Protein AF-R5P3I3-F1 (afdb_monomer_lite)

Radius of gyration: 17.07 Å; chains: 1; bounding box: 30×46×53 Å

Sequence (93 aa):
MEIEEIKEMSEINESTVYWKLTDYEHQNQVIKRVGCKSYQMENGKWVRIGLSIGYFYPDAPEFDCYEEIPEEDALELLKQNDKSIRNIKSTEA

Foldseek 3Di:
DPPVVVVVVVPPVQDWWWKQFQDPVRHLFIWIDRRPWIFGDDPNDTDTDDDDCLCPDPPHPSPPRIDTDDPVVSVVSVVVVVVVVVVVVPPDD

Secondary structure (DSSP, 8-state):
--SHHHHHTT-----EEEEEE-SSSSTT-EEEEETTEEEEEETTEEEEEPPPGGGG-TTSTTTT-EEEE-HHHHHHHHHHHHHHHHHHTTS--

pLDDT: mean 77.81, std 16.34, range [40.69, 94.25]

Structure (mmCIF, N/CA/C/O backbone):
data_AF-R5P3I3-F1
#
_entry.id   AF-R5P3I3-F1
#
loop_
_atom_site.group_PDB
_atom_site.id
_atom_site.type_symbol
_atom_site.label_atom_id
_atom_site.label_alt_id
_atom_site.label_comp_id
_atom_site.label_asym_id
_atom_site.label_entity_id
_atom_site.label_seq_id
_atom_site.pdbx_PDB_ins_code
_atom_site.Cartn_x
_atom_site.Cartn_y
_atom_site.Cartn_z
_atom_site.occupancy
_atom_site.B_iso_or_equiv
_atom_site.auth_seq_id
_atom_site.auth_comp_id
_atom_site.auth_asym_id
_atom_site.auth_atom_id
_atom_site.pdbx_PDB_model_num
ATOM 1 N N . MET A 1 1 ? -5.063 34.810 -18.369 1.00 53.44 1 MET A N 1
ATOM 2 C CA . MET A 1 1 ? -6.150 33.835 -18.165 1.00 53.44 1 MET A CA 1
ATOM 3 C C . MET A 1 1 ? -5.566 32.542 -18.693 1.00 53.44 1 MET A C 1
ATOM 5 O O . MET A 1 1 ? -5.643 32.329 -19.882 1.00 53.44 1 MET A O 1
ATOM 9 N N . GLU A 1 2 ? -4.722 31.886 -17.893 1.00 55.50 2 GLU A N 1
ATOM 10 C CA . GLU A 1 2 ? -3.802 30.837 -18.401 1.00 55.50 2 GLU A CA 1
ATOM 11 C C . GLU A 1 2 ? -3.160 30.005 -17.272 1.00 55.50 2 GLU A C 1
ATOM 13 O O . GLU A 1 2 ? -2.670 28.912 -17.517 1.00 55.50 2 GLU A O 1
ATOM 18 N N . ILE A 1 3 ? -3.162 30.489 -16.020 1.00 56.81 3 ILE A N 1
ATOM 19 C CA . ILE A 1 3 ? -2.552 29.766 -14.886 1.00 56.81 3 ILE A CA 1
ATOM 20 C C . ILE A 1 3 ? -3.560 28.836 -14.185 1.00 56.81 3 ILE A C 1
ATOM 22 O O . ILE A 1 3 ? -3.168 27.808 -13.640 1.00 56.81 3 ILE A O 1
ATOM 26 N N . GLU A 1 4 ? -4.855 29.161 -14.209 1.00 53.12 4 GLU A N 1
ATOM 27 C CA . GLU A 1 4 ? -5.893 28.364 -13.534 1.00 53.12 4 GLU A CA 1
ATOM 28 C C . GLU A 1 4 ? -6.235 27.077 -14.309 1.00 53.12 4 GLU A C 1
ATOM 30 O O . GLU A 1 4 ? -6.318 26.013 -13.701 1.00 53.12 4 GLU A O 1
ATOM 35 N N . GLU A 1 5 ? -6.267 27.124 -15.646 1.00 51.81 5 GLU A N 1
ATOM 36 C CA . GLU A 1 5 ? -6.529 25.951 -16.505 1.00 51.81 5 GLU A CA 1
ATOM 37 C C . GLU A 1 5 ? -5.434 24.868 -16.415 1.00 51.81 5 GLU A C 1
ATOM 39 O O . GLU A 1 5 ? -5.725 23.674 -16.486 1.00 51.81 5 GLU A O 1
ATOM 44 N N . ILE A 1 6 ? -4.170 25.247 -16.178 1.00 54.78 6 ILE A N 1
ATOM 45 C CA . ILE A 1 6 ? -3.062 24.284 -16.012 1.00 54.78 6 ILE A CA 1
ATOM 46 C C . ILE A 1 6 ? -3.192 23.517 -14.685 1.00 54.78 6 ILE A C 1
ATOM 48 O O . ILE A 1 6 ? -2.758 22.368 -14.579 1.00 54.78 6 ILE A O 1
ATOM 52 N N . LYS A 1 7 ? -3.813 24.128 -13.670 1.00 51.91 7 LYS A N 1
ATOM 53 C CA . LYS A 1 7 ? -4.057 23.486 -12.376 1.00 51.91 7 LYS A CA 1
ATOM 54 C C . LYS A 1 7 ? -5.177 22.448 -12.482 1.00 51.91 7 LYS A C 1
ATOM 56 O O . LYS A 1 7 ? -4.990 21.336 -11.995 1.00 51.91 7 LYS A O 1
ATOM 61 N N . GLU A 1 8 ? -6.253 22.777 -13.198 1.00 50.66 8 GLU A N 1
ATOM 62 C CA . GLU A 1 8 ? -7.380 21.872 -13.489 1.00 50.66 8 GLU A CA 1
ATOM 63 C C . GLU A 1 8 ? -6.966 20.667 -14.353 1.00 50.66 8 GLU A C 1
ATOM 65 O O . GLU A 1 8 ? -7.389 19.547 -14.089 1.00 50.66 8 GLU A O 1
ATOM 70 N N . MET A 1 9 ? -6.052 20.833 -15.319 1.00 49.75 9 MET A N 1
ATOM 71 C CA . MET A 1 9 ? -5.516 19.702 -16.098 1.00 49.75 9 MET A CA 1
ATOM 72 C C . MET A 1 9 ? -4.498 18.835 -15.337 1.00 49.75 9 MET A C 1
ATOM 74 O O . MET A 1 9 ? -4.179 17.741 -15.799 1.00 49.75 9 MET A O 1
ATOM 78 N N . SER A 1 10 ? -3.969 19.302 -14.197 1.00 50.81 10 SER A N 1
ATOM 79 C CA . SER A 1 10 ? -3.075 18.520 -13.325 1.00 50.81 10 SER A CA 1
ATOM 80 C C . SER A 1 10 ? -3.827 17.617 -12.343 1.00 50.81 10 SER A C 1
ATOM 8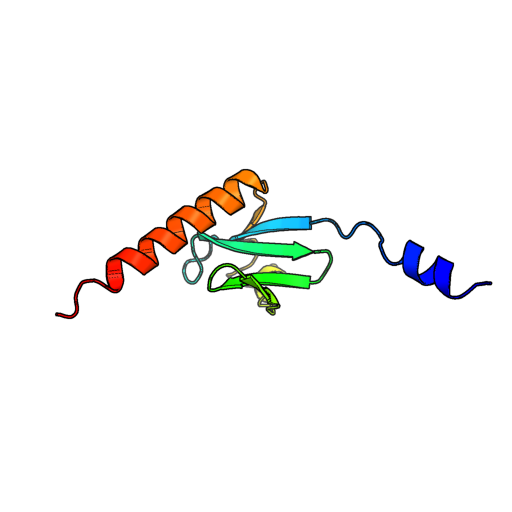2 O O . SER A 1 10 ? -3.235 16.684 -11.803 1.00 50.81 10 SER A O 1
ATOM 84 N N . GLU A 1 11 ? -5.144 17.813 -12.209 1.00 51.50 11 GLU A N 1
ATOM 85 C CA . GLU A 1 11 ? -6.088 16.808 -11.704 1.00 51.50 11 GLU A CA 1
ATOM 86 C C . GLU A 1 11 ? -6.365 15.753 -12.787 1.00 51.50 11 GLU A C 1
ATOM 88 O O . GLU A 1 11 ? -7.492 15.301 -12.985 1.00 51.50 11 GLU A O 1
ATOM 93 N N . ILE A 1 12 ? -5.306 15.339 -13.500 1.00 57.09 12 ILE A N 1
ATOM 94 C CA . ILE A 1 12 ? -5.268 14.057 -14.196 1.00 57.09 12 ILE A CA 1
ATOM 95 C C . ILE A 1 12 ? -5.728 13.069 -13.147 1.00 57.09 12 ILE A C 1
ATOM 97 O O . ILE A 1 12 ? -5.028 12.893 -12.157 1.00 57.09 12 ILE A O 1
ATOM 101 N N . ASN A 1 13 ? -6.927 12.534 -13.343 1.00 59.09 13 ASN A N 1
ATOM 102 C CA . ASN A 1 13 ? -7.630 11.616 -12.468 1.00 59.09 13 ASN A CA 1
ATOM 103 C C . ASN A 1 13 ? -6.635 10.542 -11.990 1.00 59.09 13 ASN A C 1
ATOM 105 O O . ASN A 1 13 ? -6.404 9.563 -12.699 1.00 59.09 13 ASN A O 1
ATOM 109 N N . GLU A 1 14 ? -5.929 10.793 -10.876 1.00 71.38 14 GLU A N 1
ATOM 110 C CA . GLU A 1 14 ? -4.785 9.978 -10.474 1.00 71.38 14 GLU A CA 1
ATOM 111 C C . GLU A 1 14 ? -5.388 8.619 -10.129 1.00 71.38 14 GLU A C 1
ATOM 113 O O . GLU A 1 14 ? -6.114 8.503 -9.136 1.00 71.38 14 GLU A O 1
ATOM 118 N N . SER A 1 15 ? -5.150 7.615 -10.983 1.00 84.12 15 SER A N 1
ATOM 119 C CA . SER A 1 15 ? -5.739 6.289 -10.824 1.00 84.12 15 SER A CA 1
ATOM 120 C C . SER A 1 15 ? -5.500 5.819 -9.398 1.00 84.12 15 SER A C 1
ATOM 122 O O . SER A 1 15 ? -4.356 5.744 -8.934 1.00 84.12 15 SER A O 1
ATOM 124 N N . THR A 1 16 ? -6.602 5.589 -8.688 1.00 90.19 16 THR A N 1
ATOM 125 C CA . THR A 1 16 ? -6.566 5.105 -7.318 1.00 90.19 16 THR A CA 1
ATOM 126 C C . THR A 1 16 ? -6.685 3.596 -7.354 1.00 90.19 16 THR A C 1
ATOM 128 O O . THR A 1 16 ? -7.663 3.073 -7.880 1.00 90.19 16 THR A O 1
ATOM 131 N N . VAL A 1 17 ? -5.693 2.914 -6.793 1.00 93.25 17 VAL A N 1
ATOM 132 C CA . VAL A 1 17 ? -5.685 1.454 -6.646 1.00 93.25 17 VAL A CA 1
ATOM 133 C C . VAL A 1 17 ? -5.374 1.091 -5.202 1.00 93.25 17 VAL A C 1
ATOM 135 O O . VAL A 1 17 ? -4.719 1.854 -4.483 1.00 93.25 17 VAL A O 1
ATOM 138 N N . TYR A 1 18 ? -5.861 -0.064 -4.764 1.00 94.25 18 TYR A N 1
ATOM 139 C CA . TYR A 1 18 ? -5.629 -0.573 -3.420 1.00 94.25 18 TYR A CA 1
ATOM 140 C C . TYR A 1 18 ? -4.829 -1.858 -3.514 1.00 94.25 18 TYR A C 1
ATOM 142 O O . TYR A 1 18 ? -5.191 -2.774 -4.242 1.00 94.25 18 TYR A O 1
ATOM 150 N N . TRP A 1 19 ? -3.727 -1.911 -2.781 1.00 93.69 19 TRP A N 1
ATOM 151 C CA . TRP A 1 19 ? -2.858 -3.071 -2.717 1.00 93.69 19 TRP A CA 1
ATOM 152 C C . TRP A 1 19 ? -2.965 -3.711 -1.347 1.00 93.69 19 TRP A C 1
ATOM 154 O O . TRP A 1 19 ? -2.833 -3.037 -0.326 1.00 93.69 19 TRP A O 1
ATOM 164 N N . LYS A 1 20 ? -3.171 -5.019 -1.327 1.00 93.38 20 LYS A N 1
ATOM 165 C CA . LYS A 1 20 ? -3.008 -5.856 -0.150 1.00 93.38 20 LYS A CA 1
ATOM 166 C C . LYS A 1 20 ? -1.612 -6.451 -0.186 1.00 93.38 20 LYS A C 1
ATOM 168 O O . LYS A 1 20 ? -1.289 -7.188 -1.109 1.00 93.38 20 LYS A O 1
ATOM 173 N N . LEU A 1 21 ? -0.801 -6.150 0.817 1.00 91.25 21 LEU A N 1
ATOM 174 C CA . LEU A 1 21 ? 0.523 -6.745 0.941 1.00 91.25 21 LEU A CA 1
ATOM 175 C C . LEU A 1 21 ? 0.409 -8.214 1.372 1.00 91.25 21 LEU A C 1
ATOM 177 O O . LEU A 1 21 ? -0.402 -8.568 2.242 1.00 91.25 21 LEU A O 1
ATOM 181 N N . THR A 1 22 ? 1.189 -9.069 0.715 1.00 88.19 22 THR A N 1
ATOM 182 C CA . THR A 1 22 ? 1.178 -10.528 0.903 1.00 88.19 22 THR A CA 1
ATOM 183 C C . THR A 1 22 ? 2.502 -11.068 1.438 1.00 88.19 22 THR A C 1
ATOM 185 O O . THR A 1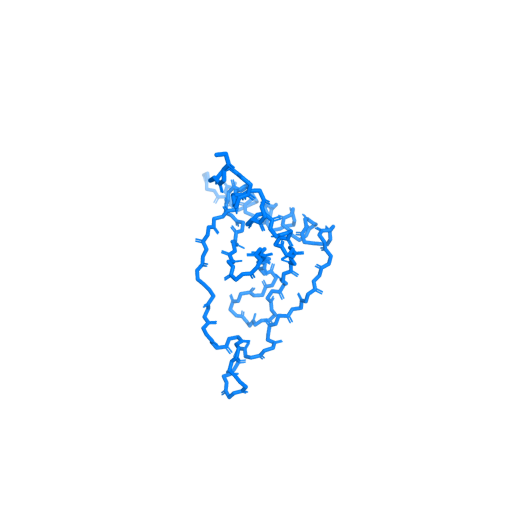 22 ? 2.597 -12.266 1.709 1.00 88.19 22 THR A O 1
ATOM 188 N N . ASP A 1 23 ? 3.497 -10.202 1.640 1.00 85.88 23 ASP A N 1
ATOM 189 C CA . ASP A 1 23 ? 4.753 -10.562 2.283 1.00 85.88 23 ASP A CA 1
ATOM 190 C C . ASP A 1 23 ? 4.544 -10.944 3.756 1.00 85.88 23 ASP A C 1
ATOM 192 O O . ASP A 1 23 ? 3.551 -10.597 4.400 1.00 85.88 23 ASP A O 1
ATOM 196 N N . TYR A 1 24 ? 5.504 -11.695 4.293 1.00 81.12 24 TYR A N 1
ATOM 197 C CA . TYR A 1 24 ? 5.419 -12.240 5.645 1.00 81.12 24 TYR A CA 1
ATOM 198 C C . TYR A 1 24 ? 5.407 -11.152 6.730 1.00 81.12 24 TYR A C 1
ATOM 200 O O . TYR A 1 24 ? 4.792 -11.339 7.778 1.00 81.12 24 TYR A O 1
ATOM 208 N N . GLU A 1 25 ? 6.079 -10.023 6.495 1.00 80.06 25 GLU A N 1
ATOM 209 C CA . GLU A 1 25 ? 6.223 -8.957 7.491 1.00 80.06 25 GLU A CA 1
ATOM 210 C C . GLU A 1 25 ? 4.996 -8.034 7.545 1.00 80.06 25 GLU A C 1
ATOM 212 O O . GLU A 1 25 ? 4.614 -7.590 8.628 1.00 80.06 25 GLU A O 1
ATOM 217 N N . HIS A 1 26 ? 4.345 -7.785 6.405 1.00 80.38 26 HIS A N 1
ATOM 218 C CA . HIS A 1 26 ? 3.239 -6.830 6.266 1.00 80.38 26 HIS A CA 1
ATOM 219 C C . HIS A 1 26 ? 1.921 -7.490 5.831 1.00 80.38 26 HIS A C 1
ATOM 221 O O . HIS A 1 26 ? 1.043 -6.843 5.253 1.00 80.38 26 HIS A O 1
ATOM 227 N N . GLN A 1 27 ? 1.751 -8.782 6.118 1.00 79.00 27 GLN A N 1
ATOM 228 C CA . GLN A 1 27 ? 0.607 -9.566 5.664 1.00 79.00 27 GLN A CA 1
ATOM 229 C C . GLN A 1 27 ? -0.744 -8.908 6.013 1.00 79.00 27 GLN A C 1
ATOM 231 O O . GLN A 1 27 ? -1.024 -8.582 7.168 1.00 79.00 27 GLN A O 1
ATOM 236 N N . ASN A 1 28 ? -1.625 -8.775 5.014 1.00 80.50 28 ASN A N 1
ATOM 237 C CA . ASN A 1 28 ? -2.955 -8.143 5.116 1.00 80.50 28 ASN A CA 1
ATOM 238 C C . ASN A 1 28 ? -2.941 -6.630 5.395 1.00 80.50 28 ASN A C 1
ATOM 240 O O . ASN A 1 28 ? -3.976 -6.051 5.748 1.00 80.50 28 ASN A O 1
ATOM 244 N N . GLN A 1 29 ? -1.799 -5.968 5.223 1.00 88.56 29 GLN A N 1
ATOM 245 C CA . GLN A 1 29 ? -1.737 -4.516 5.230 1.00 88.56 29 GLN A CA 1
ATOM 246 C C . GLN A 1 29 ? -2.295 -3.960 3.917 1.00 88.56 29 GLN A C 1
ATOM 248 O O . GLN A 1 29 ? -1.951 -4.419 2.830 1.00 88.56 29 GLN A O 1
ATOM 253 N N . VAL A 1 30 ? -3.158 -2.950 4.024 1.00 92.94 30 VAL A N 1
ATOM 254 C CA . VAL A 1 30 ? -3.757 -2.274 2.869 1.00 92.94 30 VAL A CA 1
ATOM 255 C C . VAL A 1 30 ? -3.001 -0.983 2.586 1.00 92.94 30 VAL A C 1
ATOM 257 O O . VAL A 1 30 ? -2.896 -0.106 3.450 1.00 92.94 30 VAL A O 1
ATOM 260 N N . ILE A 1 31 ? -2.523 -0.851 1.354 1.00 93.88 31 ILE A N 1
ATOM 261 C CA . ILE A 1 31 ? -1.874 0.338 0.821 1.00 93.88 31 ILE A CA 1
ATOM 262 C C . ILE A 1 31 ? -2.788 0.970 -0.218 1.00 93.88 31 ILE A C 1
ATOM 264 O O . ILE A 1 31 ? -3.121 0.361 -1.230 1.00 93.88 31 ILE A O 1
ATOM 268 N N . LYS A 1 32 ? -3.166 2.226 0.002 1.00 94.25 32 LYS A N 1
ATOM 269 C CA . LYS A 1 32 ? -3.834 3.035 -1.014 1.00 94.25 32 LYS A CA 1
ATOM 270 C C . LYS A 1 32 ? -2.778 3.700 -1.881 1.00 94.25 32 LYS A C 1
ATOM 272 O O . LYS A 1 32 ? -1.903 4.396 -1.365 1.00 94.25 32 LYS A O 1
ATOM 277 N N . ARG A 1 33 ? -2.876 3.542 -3.195 1.00 92.75 33 ARG A N 1
ATOM 278 C CA . ARG A 1 33 ? -2.030 4.236 -4.163 1.00 92.75 33 ARG A CA 1
ATOM 279 C C . ARG A 1 33 ? -2.846 5.241 -4.953 1.00 92.75 33 ARG A C 1
ATOM 281 O O . ARG A 1 33 ? -3.927 4.919 -5.424 1.00 92.75 33 ARG A O 1
ATOM 288 N N . VAL A 1 34 ? -2.317 6.451 -5.088 1.00 91.81 34 VAL A N 1
ATOM 289 C CA . VAL A 1 34 ? -2.883 7.529 -5.909 1.00 91.81 34 VAL A CA 1
ATOM 290 C C . VAL A 1 34 ? -1.755 8.004 -6.817 1.00 91.81 34 VAL A C 1
ATOM 292 O O . VAL A 1 34 ? -0.807 8.645 -6.353 1.00 91.81 34 VAL A O 1
ATOM 295 N N . GLY A 1 35 ? -1.781 7.563 -8.078 1.00 88.19 35 GLY A N 1
ATOM 296 C CA . GLY A 1 35 ? -0.652 7.723 -8.996 1.00 88.19 35 GLY A CA 1
ATOM 297 C C . GLY A 1 35 ? 0.645 7.110 -8.438 1.00 88.19 35 GLY A C 1
ATOM 298 O O . GLY A 1 35 ? 0.729 5.920 -8.120 1.00 88.19 35 GLY A O 1
ATOM 299 N N . CYS A 1 36 ? 1.683 7.934 -8.277 1.00 84.69 36 CYS A N 1
ATOM 300 C CA . CYS A 1 36 ? 2.982 7.508 -7.732 1.00 84.69 36 CYS A CA 1
ATOM 301 C C . CYS A 1 36 ? 3.072 7.589 -6.197 1.00 84.69 36 CYS A C 1
ATOM 303 O O . CYS A 1 36 ? 4.131 7.325 -5.630 1.00 84.69 36 CYS A O 1
ATOM 305 N N . LYS A 1 37 ? 2.001 8.008 -5.515 1.00 90.50 37 LYS A N 1
ATOM 306 C CA . LYS A 1 37 ? 1.985 8.210 -4.062 1.00 90.50 37 LYS A CA 1
ATOM 307 C C . LYS A 1 37 ? 1.350 7.003 -3.377 1.00 90.50 37 LYS A C 1
ATOM 309 O O . LYS A 1 37 ? 0.330 6.503 -3.846 1.00 90.50 37 LYS A O 1
ATOM 314 N N . SER A 1 38 ? 1.916 6.599 -2.246 1.00 92.69 38 SER A N 1
ATOM 315 C CA . SER A 1 38 ? 1.414 5.494 -1.427 1.00 92.69 38 SER A CA 1
ATOM 316 C C . SER A 1 38 ? 0.990 5.990 -0.049 1.00 92.69 38 SER A C 1
ATOM 318 O O . SER A 1 38 ? 1.600 6.901 0.518 1.00 92.69 38 SER A O 1
ATOM 320 N N . TYR A 1 39 ? -0.065 5.384 0.484 1.00 93.56 39 TYR A N 1
ATOM 321 C CA . TYR A 1 39 ? -0.664 5.739 1.761 1.00 93.56 39 TYR A CA 1
ATOM 322 C C . TYR A 1 39 ? -1.040 4.483 2.539 1.00 93.56 39 TYR A C 1
ATOM 324 O O . TYR A 1 39 ? -1.550 3.522 1.966 1.00 93.56 39 TYR A O 1
ATOM 332 N N . GLN A 1 40 ? -0.847 4.521 3.851 1.00 91.50 40 GLN A N 1
ATOM 333 C CA . GLN A 1 40 ? -1.278 3.484 4.782 1.00 91.50 40 GLN A CA 1
ATOM 334 C C . GLN A 1 40 ? -2.362 4.040 5.703 1.00 91.50 40 GLN A C 1
ATOM 336 O O . GLN A 1 40 ? -2.367 5.230 6.020 1.00 91.50 40 GLN A O 1
ATOM 341 N N . MET A 1 41 ? -3.305 3.195 6.111 1.00 88.81 41 MET A N 1
ATOM 342 C CA . MET A 1 41 ? -4.318 3.584 7.086 1.00 88.81 41 MET A CA 1
ATOM 343 C C . MET A 1 41 ? -3.744 3.498 8.503 1.00 88.81 41 MET A C 1
ATOM 345 O O . MET A 1 41 ? -3.425 2.412 8.979 1.00 88.81 41 MET A O 1
ATOM 349 N N . GLU A 1 42 ? -3.686 4.629 9.197 1.00 86.31 42 GLU A N 1
ATOM 350 C CA . GLU A 1 42 ? -3.294 4.721 10.601 1.00 86.31 42 GLU A CA 1
ATOM 351 C C . GLU A 1 42 ? -4.353 5.511 11.377 1.00 86.31 42 GLU A C 1
ATOM 353 O O . GLU A 1 42 ? -4.678 6.648 11.031 1.00 86.31 42 GLU A O 1
ATOM 358 N N . ASN A 1 43 ? -4.916 4.921 12.437 1.00 82.75 43 ASN A N 1
ATOM 359 C CA . ASN A 1 43 ? -5.934 5.559 13.288 1.00 82.75 43 ASN A CA 1
ATOM 360 C C . ASN A 1 43 ? -7.111 6.178 12.498 1.00 82.75 43 ASN A C 1
ATOM 362 O O . ASN A 1 43 ? -7.577 7.279 12.806 1.00 82.75 43 ASN A O 1
ATOM 366 N N . GLY A 1 44 ? -7.567 5.491 11.445 1.00 83.88 44 GLY A N 1
ATOM 367 C CA . GLY A 1 44 ? -8.666 5.946 10.588 1.00 83.88 44 GLY A CA 1
ATOM 368 C C . GLY A 1 44 ? -8.306 7.083 9.624 1.00 83.88 44 GLY A C 1
ATOM 369 O O . GLY A 1 44 ? -9.206 7.706 9.061 1.00 83.88 44 GLY A O 1
ATOM 370 N N . LYS A 1 45 ? -7.014 7.377 9.431 1.00 88.19 45 LYS A N 1
ATOM 371 C CA . LYS A 1 45 ? -6.523 8.368 8.467 1.00 88.19 45 LYS A CA 1
ATOM 372 C C . LYS A 1 45 ? -5.524 7.740 7.502 1.00 88.19 45 LYS A C 1
ATOM 374 O O . LYS A 1 45 ? -4.678 6.950 7.901 1.00 88.19 45 LYS A O 1
ATOM 379 N N . TRP A 1 46 ? -5.583 8.149 6.238 1.00 91.06 46 TRP A N 1
ATOM 380 C CA . TRP A 1 46 ? -4.567 7.801 5.247 1.00 91.06 46 TRP A CA 1
ATOM 381 C C . TRP A 1 46 ? -3.319 8.661 5.455 1.00 91.06 46 TRP A C 1
ATOM 383 O O . TRP A 1 46 ? -3.344 9.870 5.221 1.00 91.06 46 TRP A O 1
ATOM 393 N N . VAL A 1 47 ? -2.229 8.038 5.890 1.00 91.75 47 VAL A N 1
ATOM 394 C CA . VAL A 1 47 ? -0.928 8.676 6.109 1.00 91.75 47 VAL A CA 1
ATOM 395 C C . VAL A 1 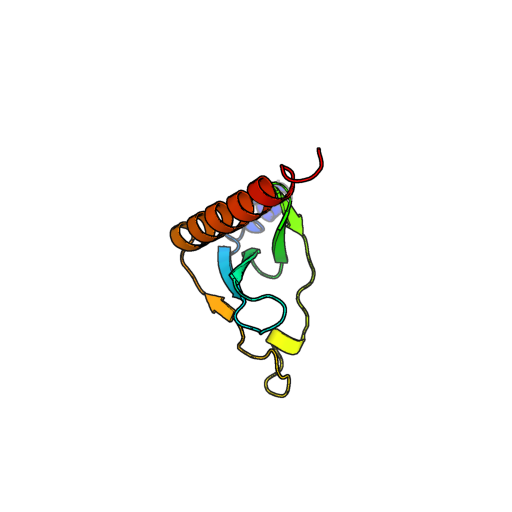47 ? -0.015 8.348 4.937 1.00 91.75 47 VAL A C 1
ATOM 397 O O . VAL A 1 47 ? 0.057 7.204 4.495 1.00 91.75 47 VAL A O 1
ATOM 400 N N . ARG A 1 48 ? 0.658 9.365 4.387 1.00 93.38 48 ARG A N 1
ATOM 401 C CA . ARG A 1 48 ? 1.582 9.188 3.260 1.00 93.38 48 ARG A CA 1
ATOM 402 C C . ARG A 1 48 ? 2.812 8.411 3.717 1.00 93.38 48 ARG A C 1
ATOM 404 O O . ARG A 1 48 ? 3.476 8.836 4.657 1.00 93.38 48 ARG A O 1
ATOM 411 N N . ILE A 1 49 ? 3.150 7.353 2.989 1.00 91.06 49 ILE A N 1
ATOM 412 C CA . ILE A 1 49 ? 4.315 6.512 3.267 1.00 91.06 49 ILE A CA 1
ATOM 413 C C . ILE A 1 49 ? 5.186 6.335 2.020 1.00 91.06 49 ILE A C 1
ATOM 415 O O . ILE A 1 49 ? 4.737 6.534 0.888 1.00 91.06 49 ILE A O 1
ATOM 419 N N . GLY A 1 50 ? 6.443 5.953 2.233 1.00 88.69 50 GLY A N 1
ATOM 420 C CA . GLY A 1 50 ? 7.263 5.345 1.188 1.00 88.69 50 GLY A CA 1
ATOM 421 C C . GLY A 1 50 ? 7.035 3.836 1.174 1.00 88.69 50 GLY A C 1
ATOM 422 O O . GLY A 1 50 ? 6.972 3.226 2.237 1.00 88.69 50 GLY A O 1
ATOM 423 N N . LEU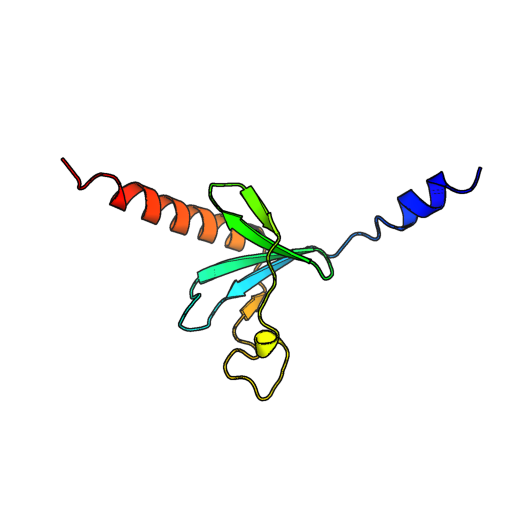 A 1 51 ? 6.921 3.239 -0.013 1.00 84.69 51 LEU A N 1
ATOM 424 C CA . LEU A 1 51 ? 7.053 1.789 -0.169 1.00 84.69 51 LEU A CA 1
ATOM 425 C C . LEU A 1 51 ? 8.520 1.448 -0.415 1.00 84.69 51 LEU A C 1
ATOM 427 O O . LEU A 1 51 ? 9.225 2.207 -1.086 1.00 84.69 51 LEU A O 1
ATOM 431 N N . SER A 1 52 ? 8.965 0.306 0.109 1.00 81.50 52 SER A N 1
ATOM 432 C CA . SER A 1 52 ? 10.287 -0.219 -0.226 1.00 81.50 52 SER A CA 1
ATOM 433 C C . SER A 1 52 ? 10.393 -0.420 -1.736 1.00 81.50 52 SER A C 1
ATOM 435 O O . SER A 1 52 ? 9.444 -0.856 -2.390 1.00 81.50 52 SER A O 1
ATOM 437 N N . ILE A 1 53 ? 11.562 -0.125 -2.298 1.00 78.75 53 ILE A N 1
ATOM 438 C CA . ILE A 1 53 ? 11.817 -0.365 -3.718 1.00 78.75 53 ILE A CA 1
ATOM 439 C C . ILE A 1 53 ? 11.784 -1.862 -4.070 1.00 78.75 53 ILE A C 1
ATOM 441 O O . ILE A 1 53 ? 11.554 -2.193 -5.229 1.00 78.75 53 ILE A O 1
ATOM 445 N N . GLY A 1 54 ? 11.968 -2.753 -3.085 1.00 80.81 54 GLY A N 1
ATOM 446 C CA . GLY A 1 54 ? 11.965 -4.210 -3.270 1.00 80.81 54 GLY A CA 1
ATOM 447 C C . GLY A 1 54 ? 10.684 -4.742 -3.915 1.00 80.81 54 GLY A C 1
ATOM 448 O O . GLY A 1 54 ? 10.751 -5.610 -4.773 1.00 80.81 54 GLY A O 1
ATOM 449 N N . TYR A 1 55 ? 9.534 -4.114 -3.658 1.00 81.06 55 TYR A N 1
ATOM 450 C CA . TYR A 1 55 ? 8.268 -4.483 -4.308 1.00 81.06 55 TYR A CA 1
ATOM 451 C C . TYR A 1 55 ? 8.266 -4.300 -5.838 1.00 81.06 55 TYR A C 1
ATOM 453 O O . TYR A 1 55 ? 7.366 -4.791 -6.514 1.00 81.06 55 TYR A O 1
ATOM 461 N N . PHE A 1 56 ? 9.254 -3.593 -6.397 1.00 82.19 56 PHE A N 1
ATOM 462 C CA . PHE A 1 56 ? 9.326 -3.239 -7.817 1.00 82.19 56 PHE A CA 1
ATOM 463 C C . PHE A 1 56 ? 10.534 -3.833 -8.551 1.00 82.19 56 PHE A C 1
ATOM 465 O O . PHE A 1 56 ? 10.591 -3.742 -9.777 1.00 82.19 56 PHE A O 1
ATOM 472 N N . TYR A 1 57 ? 11.500 -4.417 -7.837 1.00 84.06 57 TYR A N 1
ATOM 473 C CA . TYR A 1 57 ? 12.701 -5.000 -8.436 1.00 84.06 57 TYR A CA 1
ATOM 474 C C . TYR A 1 57 ? 12.576 -6.525 -8.522 1.00 84.06 57 TYR A C 1
ATOM 476 O O . TYR A 1 57 ? 12.518 -7.144 -7.470 1.00 84.06 57 TYR A O 1
ATOM 484 N N . PRO A 1 58 ? 12.606 -7.143 -9.720 1.00 85.25 58 PRO A N 1
ATOM 485 C CA . PRO A 1 58 ? 12.402 -8.588 -9.903 1.00 85.25 58 PRO A CA 1
ATOM 486 C C . PRO A 1 58 ? 13.302 -9.498 -9.060 1.00 85.25 58 PRO A C 1
ATOM 488 O O . PRO A 1 58 ? 12.929 -10.623 -8.748 1.00 85.25 58 PRO A O 1
ATOM 491 N N . ASP A 1 59 ? 14.494 -9.015 -8.717 1.00 87.50 59 ASP A N 1
ATOM 492 C CA . ASP A 1 59 ? 15.491 -9.752 -7.941 1.00 87.50 59 ASP A CA 1
ATOM 493 C C . ASP A 1 59 ? 15.305 -9.625 -6.416 1.00 87.50 59 ASP A C 1
ATOM 495 O O . ASP A 1 59 ? 16.056 -10.231 -5.650 1.00 87.50 59 ASP A O 1
ATOM 499 N N . ALA A 1 60 ? 14.348 -8.815 -5.957 1.00 85.31 60 ALA A N 1
ATOM 500 C CA . ALA A 1 60 ? 14.066 -8.620 -4.541 1.00 85.31 60 ALA A CA 1
ATOM 501 C C . ALA A 1 60 ? 13.034 -9.644 -4.029 1.00 85.31 60 ALA A C 1
ATOM 503 O O . ALA A 1 60 ? 12.108 -10.005 -4.756 1.00 85.31 60 ALA A O 1
ATOM 504 N N . PRO A 1 61 ? 13.154 -10.107 -2.772 1.00 82.00 61 PRO A N 1
ATOM 505 C CA . PRO A 1 61 ? 12.238 -11.098 -2.212 1.00 82.00 61 PRO A CA 1
ATOM 506 C C . PRO A 1 61 ? 10.802 -10.579 -2.054 1.00 82.00 61 PRO A C 1
ATOM 508 O O . PRO A 1 61 ? 9.873 -11.379 -2.039 1.00 82.00 61 PRO A O 1
ATOM 511 N N . GLU A 1 62 ? 10.613 -9.262 -1.954 1.00 81.06 62 GLU A N 1
ATOM 512 C CA . GLU A 1 62 ? 9.304 -8.611 -1.841 1.00 81.06 62 GLU A CA 1
ATOM 513 C C . GLU A 1 62 ? 8.662 -8.315 -3.206 1.00 81.06 62 GLU A C 1
ATOM 515 O O . GLU A 1 62 ? 7.554 -7.772 -3.266 1.00 81.06 62 GLU A O 1
ATOM 520 N N . PHE A 1 63 ? 9.343 -8.634 -4.311 1.00 82.81 63 PHE A N 1
ATOM 521 C CA . PHE A 1 63 ? 8.805 -8.417 -5.648 1.00 82.81 63 PHE A CA 1
ATOM 522 C C . PHE A 1 63 ? 7.485 -9.165 -5.826 1.00 82.81 63 PHE A C 1
ATOM 524 O O . PHE A 1 63 ? 7.378 -10.341 -5.480 1.00 82.81 63 PHE A O 1
ATOM 531 N N . ASP A 1 64 ? 6.479 -8.468 -6.359 1.00 82.19 64 ASP A N 1
ATOM 532 C CA . ASP A 1 64 ? 5.136 -9.016 -6.599 1.00 82.19 64 ASP A CA 1
ATOM 533 C C . ASP A 1 64 ? 4.406 -9.508 -5.328 1.00 82.19 64 ASP A C 1
ATOM 535 O O . ASP A 1 64 ? 3.355 -10.140 -5.402 1.00 82.19 64 ASP A O 1
ATOM 539 N N . CYS A 1 65 ? 4.912 -9.177 -4.132 1.00 88.69 65 CYS A N 1
ATOM 540 C CA . CYS A 1 65 ? 4.263 -9.488 -2.854 1.00 88.69 65 CYS A CA 1
ATOM 541 C C . CYS A 1 65 ? 3.133 -8.497 -2.522 1.00 88.69 65 CYS A C 1
ATOM 543 O O . CYS A 1 65 ? 3.034 -7.958 -1.415 1.00 88.69 65 CYS A O 1
ATOM 545 N N . TYR A 1 66 ? 2.279 -8.232 -3.506 1.00 89.44 66 TYR A N 1
ATOM 546 C CA . TYR A 1 66 ? 1.075 -7.433 -3.363 1.00 89.44 66 TYR A CA 1
ATOM 547 C C . TYR A 1 66 ? -0.014 -7.932 -4.311 1.00 89.44 66 TYR A C 1
ATOM 549 O O . TYR A 1 66 ? 0.246 -8.378 -5.421 1.00 89.44 66 TYR A O 1
ATOM 557 N N . GLU A 1 67 ? -1.257 -7.821 -3.870 1.00 91.94 67 GLU A N 1
ATOM 558 C CA . GLU A 1 67 ? -2.441 -8.119 -4.666 1.00 91.94 67 GLU A CA 1
ATOM 559 C C . GLU A 1 67 ? -3.243 -6.831 -4.840 1.00 91.94 67 GLU A C 1
ATOM 561 O O . GLU A 1 67 ? -3.542 -6.144 -3.859 1.00 91.94 67 GLU A O 1
ATOM 566 N N . GLU A 1 68 ? -3.579 -6.476 -6.081 1.00 93.00 68 GLU A N 1
ATOM 567 C CA . GLU A 1 68 ? -4.524 -5.389 -6.327 1.00 93.00 68 GLU A CA 1
ATOM 568 C C . GLU A 1 68 ? -5.940 -5.863 -6.002 1.00 93.00 68 GLU A C 1
ATOM 570 O O . GLU A 1 68 ? -6.419 -6.856 -6.547 1.00 93.00 68 GLU A O 1
ATOM 575 N N . ILE A 1 69 ? -6.601 -5.141 -5.102 1.00 93.81 69 ILE A 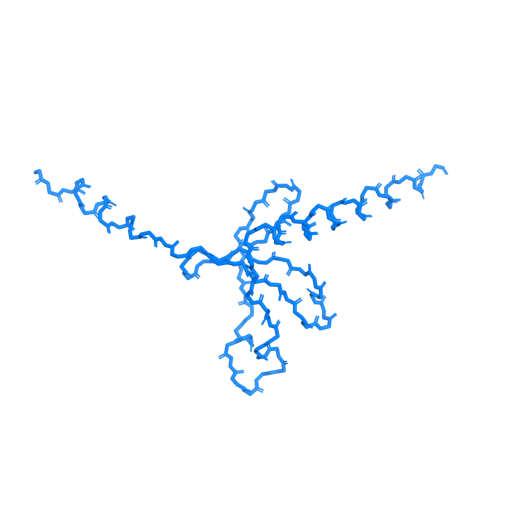N 1
ATOM 576 C CA . ILE A 1 69 ? -7.938 -5.456 -4.604 1.00 93.81 69 ILE A CA 1
ATOM 577 C C . ILE A 1 69 ? -8.891 -4.283 -4.868 1.00 93.81 69 ILE A C 1
ATOM 579 O O . ILE A 1 69 ? -8.451 -3.128 -4.942 1.00 93.81 69 ILE A O 1
ATOM 583 N N . PRO A 1 70 ? -10.205 -4.535 -5.000 1.00 93.12 70 PRO A N 1
ATOM 584 C CA . PRO A 1 70 ? -11.181 -3.463 -5.125 1.00 93.12 70 PRO A CA 1
ATOM 585 C C . PRO A 1 70 ? -11.284 -2.647 -3.827 1.00 93.12 70 PRO A C 1
ATOM 587 O O . PRO A 1 70 ? -10.919 -3.093 -2.736 1.00 93.12 70 PRO A O 1
ATOM 590 N N . GLU A 1 71 ? -11.807 -1.423 -3.939 1.00 91.69 71 GLU A N 1
ATOM 591 C CA . GLU A 1 71 ? -11.960 -0.519 -2.791 1.00 91.69 71 GLU A CA 1
ATOM 592 C C . GLU A 1 71 ? -12.824 -1.126 -1.677 1.00 91.69 71 GLU A C 1
ATOM 594 O O . GLU A 1 71 ? -12.529 -0.944 -0.496 1.00 91.69 71 GLU A O 1
ATOM 599 N N . GLU A 1 72 ? -13.879 -1.857 -2.040 1.00 91.50 72 GLU A N 1
ATOM 600 C CA . GLU A 1 72 ? -14.772 -2.506 -1.079 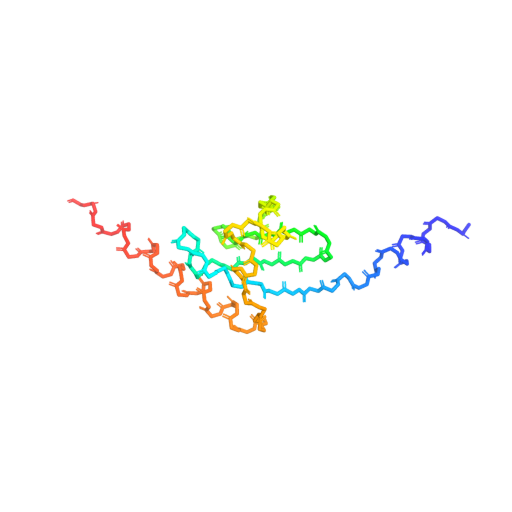1.00 91.50 72 GLU A CA 1
ATOM 601 C C . GLU A 1 72 ? -14.021 -3.507 -0.188 1.00 91.50 72 GLU A C 1
ATOM 603 O O . GLU A 1 72 ? -14.049 -3.357 1.038 1.00 91.50 72 GLU A O 1
ATOM 608 N N . ASP A 1 73 ? -13.247 -4.418 -0.784 1.00 91.38 73 ASP A N 1
ATOM 609 C CA . ASP A 1 73 ? -12.426 -5.405 -0.073 1.00 91.38 73 ASP A CA 1
ATOM 610 C C . ASP A 1 73 ? -11.369 -4.723 0.804 1.00 91.38 73 ASP A C 1
ATOM 612 O O . ASP A 1 73 ? -11.132 -5.117 1.951 1.00 91.38 73 ASP A O 1
ATOM 616 N N . ALA A 1 74 ? -10.761 -3.644 0.300 1.00 91.19 74 ALA A N 1
ATOM 617 C CA . ALA A 1 74 ? -9.786 -2.858 1.046 1.00 91.19 74 ALA A CA 1
ATOM 618 C C . ALA A 1 74 ? -10.409 -2.268 2.322 1.00 91.19 74 ALA A C 1
ATOM 620 O O . ALA A 1 74 ? -9.829 -2.345 3.409 1.00 91.19 74 ALA A O 1
ATOM 621 N N . LEU A 1 75 ? -11.618 -1.712 2.216 1.00 89.06 75 LEU A N 1
ATOM 622 C CA . LEU A 1 75 ? -12.357 -1.172 3.355 1.00 89.06 75 LEU A CA 1
ATOM 623 C C . LEU A 1 75 ? -12.796 -2.268 4.334 1.00 89.06 75 LEU A C 1
ATOM 625 O O . LEU A 1 75 ? -12.829 -2.020 5.543 1.00 89.06 75 LEU A O 1
ATOM 629 N N . GLU A 1 76 ? -13.133 -3.465 3.856 1.00 89.25 76 GLU A N 1
ATOM 630 C CA . GLU A 1 76 ? -13.448 -4.604 4.720 1.00 89.25 76 GLU A CA 1
ATOM 631 C C . GLU A 1 76 ? -12.232 -5.077 5.526 1.00 89.25 76 GLU A C 1
ATOM 633 O O . GLU A 1 76 ? -12.337 -5.219 6.750 1.00 89.25 76 GLU A O 1
ATOM 638 N N . LEU A 1 77 ? -11.067 -5.223 4.889 1.00 87.44 77 LEU A N 1
ATOM 639 C CA . LEU A 1 77 ? -9.811 -5.587 5.558 1.00 87.44 77 LEU A CA 1
ATOM 640 C C . LEU A 1 77 ? -9.415 -4.559 6.624 1.00 87.44 77 LEU A C 1
ATOM 642 O O . LEU A 1 77 ? -9.056 -4.916 7.748 1.00 87.44 77 LEU A O 1
ATOM 646 N N . LEU A 1 78 ? -9.560 -3.266 6.324 1.00 87.50 78 LEU A N 1
ATOM 647 C CA . LEU A 1 78 ? -9.293 -2.201 7.292 1.00 87.50 78 LEU A CA 1
ATOM 648 C C . LEU A 1 78 ? -10.221 -2.271 8.514 1.00 87.50 78 LEU A C 1
ATOM 650 O O . LEU A 1 78 ? -9.768 -2.076 9.644 1.00 87.50 78 LEU A O 1
ATOM 654 N N . LYS A 1 79 ? -11.506 -2.599 8.321 1.00 84.44 79 LYS A N 1
ATOM 655 C CA . LYS A 1 79 ? -12.455 -2.804 9.431 1.00 84.44 79 LYS A CA 1
ATOM 656 C C . LYS A 1 79 ? -12.087 -4.018 10.286 1.00 84.44 79 LYS A C 1
ATOM 658 O O . LYS A 1 79 ? -12.335 -3.994 11.491 1.00 84.44 79 LYS A O 1
ATOM 663 N N . GLN A 1 80 ? -11.545 -5.079 9.689 1.00 78.31 80 GLN A N 1
ATOM 664 C CA . GLN A 1 80 ? -11.080 -6.260 10.422 1.00 78.31 80 GLN A CA 1
ATOM 665 C C . GLN A 1 80 ? -9.838 -5.930 11.262 1.00 78.31 80 GLN A C 1
ATOM 667 O O . GLN A 1 80 ? -9.816 -6.223 12.459 1.00 78.31 80 GLN A O 1
ATOM 672 N N . ASN A 1 81 ? -8.865 -5.228 10.677 1.00 70.75 81 ASN A N 1
ATOM 673 C CA . ASN A 1 81 ? -7.628 -4.843 11.359 1.00 70.75 81 ASN A CA 1
ATOM 674 C C . ASN A 1 81 ? -7.873 -3.858 12.519 1.00 70.75 81 ASN A C 1
ATOM 676 O O . ASN A 1 81 ? -7.275 -4.001 13.584 1.00 70.75 81 ASN A O 1
ATOM 680 N N . ASP A 1 82 ? -8.802 -2.907 12.372 1.00 63.09 82 ASP A N 1
ATOM 681 C CA . ASP A 1 82 ? -9.154 -1.962 13.444 1.00 63.09 82 ASP A CA 1
ATOM 682 C C . ASP A 1 82 ? -9.835 -2.651 14.645 1.00 63.09 82 ASP A C 1
ATOM 684 O O . ASP A 1 82 ? -9.569 -2.317 15.803 1.00 63.09 82 ASP A O 1
ATOM 688 N N . LYS A 1 83 ? -10.665 -3.675 14.396 1.00 56.03 83 LYS A N 1
ATOM 689 C CA . LYS A 1 83 ? -11.288 -4.480 15.463 1.00 56.03 83 LYS A CA 1
ATOM 690 C C . LYS A 1 83 ? -10.251 -5.261 16.270 1.00 56.03 83 LYS A C 1
ATOM 692 O O . LYS A 1 83 ? -10.376 -5.330 17.492 1.00 56.03 83 LYS A O 1
ATOM 697 N N . SER A 1 84 ? -9.214 -5.781 15.614 1.00 52.72 84 SER A N 1
ATOM 698 C CA . SER A 1 84 ? -8.117 -6.475 16.295 1.00 52.72 84 SER A CA 1
ATOM 699 C C . SER A 1 84 ? -7.375 -5.562 17.276 1.00 52.72 84 SER A C 1
ATOM 701 O O . SER A 1 84 ? -7.067 -6.010 18.373 1.00 52.72 84 SER A O 1
ATOM 703 N N . ILE A 1 85 ? -7.178 -4.274 16.958 1.00 52.47 85 ILE A N 1
ATOM 704 C CA . ILE A 1 85 ? -6.524 -3.297 17.856 1.00 52.47 85 ILE A CA 1
ATOM 705 C C . ILE A 1 85 ? -7.383 -2.983 19.095 1.00 52.47 85 ILE A C 1
ATOM 707 O O . ILE A 1 85 ? -6.857 -2.818 20.199 1.00 52.47 85 ILE A O 1
ATOM 711 N N . ARG A 1 86 ? -8.713 -2.906 18.946 1.00 50.59 86 ARG A N 1
ATOM 712 C CA . ARG A 1 86 ? -9.620 -2.581 20.065 1.00 50.59 86 ARG A CA 1
ATOM 713 C C . ARG A 1 86 ? -9.675 -3.684 21.120 1.00 50.59 86 ARG A C 1
ATOM 715 O O . ARG A 1 86 ? -9.801 -3.370 22.299 1.00 50.59 86 ARG A O 1
ATOM 722 N N . ASN A 1 87 ? -9.520 -4.947 20.725 1.00 47.41 87 ASN A N 1
ATOM 723 C CA . ASN A 1 87 ? -9.572 -6.079 21.652 1.00 47.41 87 ASN A CA 1
ATOM 724 C C . ASN A 1 87 ? -8.307 -6.248 22.517 1.00 47.41 87 ASN A C 1
ATOM 726 O O . ASN A 1 87 ? -8.369 -6.933 23.534 1.00 47.41 87 ASN A O 1
ATOM 730 N N . ILE A 1 88 ? -7.180 -5.619 22.164 1.00 51.91 88 ILE A N 1
ATOM 731 C CA . ILE A 1 88 ? -5.921 -5.734 22.929 1.00 51.91 88 ILE A CA 1
ATOM 732 C C . ILE A 1 88 ? -5.860 -4.715 24.076 1.00 51.91 88 ILE A C 1
ATOM 734 O O . ILE A 1 88 ? -5.296 -4.996 25.127 1.00 51.91 88 ILE A O 1
ATOM 738 N N . LYS A 1 89 ? -6.501 -3.546 23.924 1.00 50.03 89 LYS A N 1
ATOM 739 C CA . LYS A 1 89 ? -6.496 -2.472 24.939 1.00 50.03 89 LYS A CA 1
ATOM 740 C C . LYS A 1 89 ? -7.414 -2.715 26.149 1.00 50.03 89 LYS A C 1
ATOM 742 O O . LYS A 1 89 ? -7.510 -1.844 27.007 1.00 50.03 89 LYS A O 1
ATOM 747 N N . SER A 1 90 ? -8.097 -3.857 26.234 1.00 47.59 90 SER A N 1
ATOM 748 C CA . SER A 1 90 ? -8.998 -4.188 27.354 1.00 47.59 90 SER A CA 1
ATOM 749 C C . SER A 1 90 ? -8.428 -5.206 28.349 1.00 47.59 90 SER A C 1
ATOM 751 O O . SER A 1 90 ? -9.146 -5.597 29.264 1.00 47.59 90 SER A O 1
ATOM 753 N N . THR A 1 91 ? -7.162 -5.619 28.211 1.00 47.31 91 THR A N 1
ATOM 754 C CA . THR A 1 91 ? -6.510 -6.567 29.140 1.00 47.31 91 THR A CA 1
ATOM 755 C C . THR A 1 91 ? -5.329 -5.924 29.870 1.00 47.31 91 THR A C 1
ATOM 757 O O . THR A 1 91 ? -4.254 -6.500 29.953 1.00 47.31 91 THR A O 1
ATOM 760 N N . GLU A 1 92 ? -5.516 -4.718 30.397 1.00 50.25 92 GLU A N 1
ATOM 761 C CA . GLU A 1 92 ? -4.675 -4.179 31.471 1.00 50.25 92 GLU A CA 1
ATOM 762 C C . GLU A 1 92 ? -5.616 -3.507 32.480 1.00 50.25 92 GLU A C 1
ATOM 764 O O . GLU A 1 92 ? -6.006 -2.350 32.322 1.00 50.25 92 GLU A O 1
ATOM 769 N N . ALA A 1 93 ? -6.058 -4.297 33.460 1.00 40.69 93 ALA A N 1
ATOM 770 C CA . ALA A 1 93 ? -6.791 -3.880 34.652 1.00 40.69 93 ALA A CA 1
ATOM 771 C C . ALA A 1 93 ? -6.112 -4.495 35.878 1.00 40.69 93 ALA A C 1
ATOM 773 O O . ALA A 1 93 ? -5.679 -5.667 35.767 1.00 40.69 93 ALA A O 1
#